Protein AF-K2DC10-F1 (afdb_monomer)

Solvent-accessible surface area (backbone atoms only — not comparable to full-atom values): 6850 Å² total; per-residue (Å²): 132,85,63,82,90,44,82,34,50,44,82,44,77,44,79,38,80,77,54,97,71,93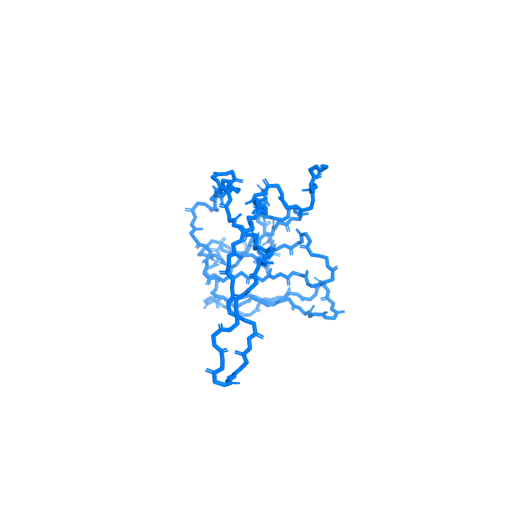,57,93,42,67,44,80,40,83,43,74,44,78,45,93,60,54,85,76,86,67,77,78,88,55,78,60,64,25,72,31,66,31,76,80,51,72,36,29,33,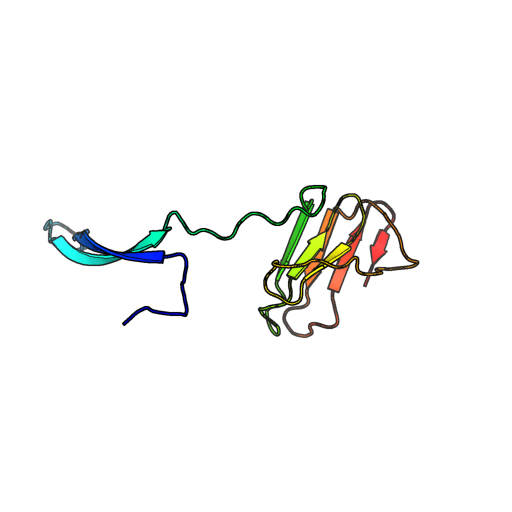39,31,12,15,68,67,12,40,32,37,17,74,60,68,56,73,50,76,42,83,45,76,49,69,97,58,54,66,42,44,18,56,36,46,46,51,42,77,87,41,82,87,46,39,41,37,38,36,85,90,47,78,37,101

Mean predicted aligned error: 10.14 Å

Foldseek 3Di:
DDPPVCPFKDWDWDWDQDDPDDDRDIDTDIDIDGHPPDDDDDDPVFAFLDKEAQLVLRQWIWGQAQQGIWIGSHNNPDIDHDDFPPNGRFRWNDKYADNVDRVDIWTQTPVGITD

pLDDT: mean 82.36, std 13.38, range [37.09, 95.06]

Nearest PDB structures (foldseek):
  8ove-assembly1_A7  TM=6.739E-01  e=1.312E-01  Trypanosoma brucei brucei
  8glv-assembly1_AF  TM=6.869E-01  e=1.554E-01  Chlamydomonas reinhardtii
  7sul-assembly1_D  TM=5.044E-01  e=2.309E-01  Homo sapiens
  1xks-assembly1_A  TM=4.372E-01  e=2.894E-01  Homo sapiens
  7tbj-assembly1_S1  TM=4.372E-01  e=4.063E-01  Homo sapiens

Radius of gyration: 20.31 Å; Cα contacts (8 Å, |Δi|>4): 228; chai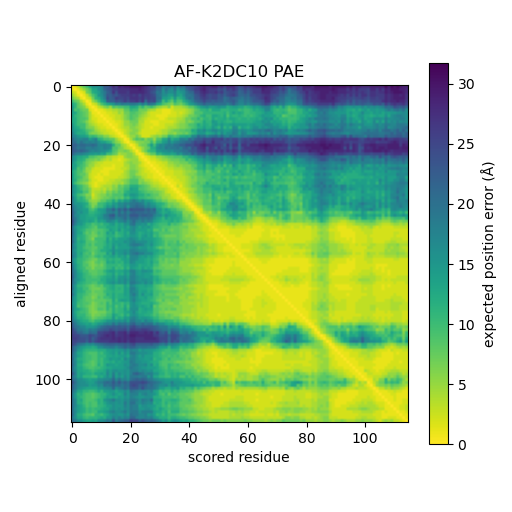ns: 1; bounding box: 52×27×52 Å

Structure (mmCIF, N/CA/C/O backbone):
data_AF-K2DC10-F1
#
_entry.id   AF-K2DC10-F1
#
loop_
_atom_site.group_PDB
_atom_site.id
_atom_site.type_symbol
_atom_site.label_atom_id
_atom_site.label_alt_id
_atom_site.label_comp_id
_atom_site.label_asym_id
_atom_site.label_entity_id
_atom_site.label_seq_id
_atom_site.pdbx_PDB_ins_code
_atom_site.Cartn_x
_atom_site.Cartn_y
_atom_site.Cartn_z
_atom_site.occupancy
_atom_site.B_iso_or_equiv
_atom_site.auth_seq_id
_atom_site.auth_comp_id
_atom_site.auth_asym_id
_atom_site.auth_atom_id
_atom_site.pdbx_PDB_mode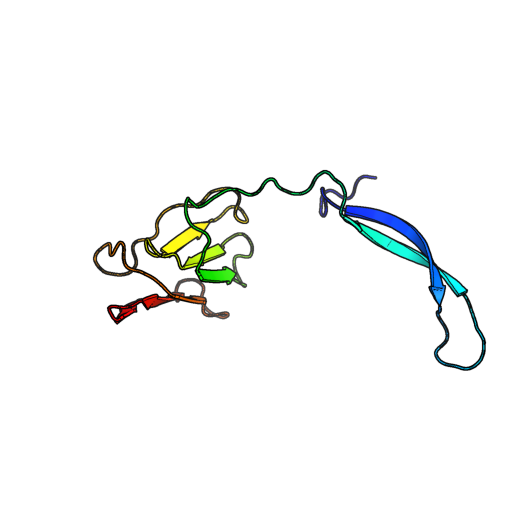l_num
ATOM 1 N N . MET A 1 1 ? -4.134 -1.807 31.455 1.00 38.75 1 MET A N 1
ATOM 2 C CA . MET A 1 1 ? -3.339 -2.699 30.585 1.00 38.75 1 MET A CA 1
ATOM 3 C C . MET A 1 1 ? -3.284 -2.037 29.221 1.00 38.75 1 MET A C 1
ATOM 5 O O . MET A 1 1 ? -4.345 -1.785 28.664 1.00 38.75 1 MET A O 1
ATOM 9 N N . SER A 1 2 ? -2.105 -1.615 28.759 1.00 37.09 2 SER A N 1
ATOM 10 C CA . SER A 1 2 ? -1.964 -0.952 27.459 1.00 37.09 2 SER A CA 1
ATOM 11 C C . SER A 1 2 ? -2.270 -1.957 26.353 1.00 37.09 2 SER A C 1
ATOM 13 O O . SER A 1 2 ? -1.646 -3.011 26.264 1.00 37.09 2 SER A O 1
ATOM 15 N N . ASN A 1 3 ? -3.274 -1.646 25.539 1.00 38.97 3 ASN A N 1
ATOM 16 C CA . ASN A 1 3 ? -3.569 -2.397 24.333 1.00 38.97 3 ASN A CA 1
ATOM 17 C C . ASN A 1 3 ? -2.429 -2.150 23.334 1.00 38.97 3 ASN A C 1
ATOM 19 O O . ASN A 1 3 ? -2.351 -1.086 22.726 1.00 38.97 3 ASN A O 1
ATOM 23 N N . THR A 1 4 ? -1.522 -3.112 23.193 1.00 45.41 4 THR A N 1
ATOM 24 C CA . THR A 1 4 ? -0.393 -3.041 22.257 1.00 45.41 4 THR A CA 1
ATOM 25 C C . THR A 1 4 ? -0.819 -3.166 20.790 1.00 45.41 4 THR A C 1
ATOM 27 O O . THR A 1 4 ? 0.017 -2.977 19.914 1.00 45.41 4 THR A O 1
ATOM 30 N N . ALA A 1 5 ? -2.102 -3.429 20.499 1.00 49.28 5 ALA A N 1
ATOM 31 C CA . ALA A 1 5 ? -2.620 -3.515 19.132 1.00 49.28 5 ALA A CA 1
ATOM 32 C C . ALA A 1 5 ? -2.965 -2.148 18.500 1.00 49.28 5 ALA A C 1
ATOM 34 O O . ALA A 1 5 ? -3.186 -2.086 17.296 1.00 49.28 5 ALA A O 1
ATOM 35 N N . VAL A 1 6 ? -3.006 -1.059 19.282 1.00 52.88 6 VAL A N 1
ATOM 36 C CA . VAL A 1 6 ? -3.304 0.312 18.804 1.00 52.88 6 VAL A CA 1
ATOM 37 C C . VAL A 1 6 ? -2.445 1.344 19.555 1.00 52.88 6 VAL A C 1
ATOM 39 O O . VAL A 1 6 ? -2.949 2.089 20.395 1.00 52.88 6 VAL A O 1
ATOM 42 N N . PRO A 1 7 ? -1.125 1.409 19.297 1.00 60.62 7 PRO A N 1
ATOM 43 C CA . PRO A 1 7 ? -0.209 2.320 20.000 1.00 60.62 7 PRO A CA 1
ATOM 44 C C . PRO A 1 7 ? -0.506 3.818 19.783 1.00 60.62 7 PRO A C 1
ATOM 46 O O . PRO A 1 7 ? 0.080 4.675 20.446 1.00 60.62 7 PRO A O 1
ATOM 49 N N . ASN A 1 8 ? -1.426 4.142 18.876 1.00 74.69 8 ASN A N 1
ATOM 50 C CA . ASN A 1 8 ? -1.787 5.488 18.452 1.00 74.69 8 ASN A CA 1
ATOM 51 C C . ASN A 1 8 ? -3.238 5.875 18.805 1.00 74.69 8 ASN A C 1
ATOM 53 O O . ASN A 1 8 ? -3.731 6.885 18.298 1.00 74.69 8 ASN A O 1
ATOM 57 N N . MET A 1 9 ? -3.937 5.096 19.644 1.00 83.88 9 MET A N 1
ATOM 58 C CA . MET A 1 9 ? -5.310 5.402 20.070 1.00 83.88 9 MET A CA 1
ATOM 59 C C . MET A 1 9 ? -5.480 5.313 21.590 1.00 83.88 9 MET A C 1
ATOM 61 O O . MET A 1 9 ? -4.910 4.446 22.249 1.00 83.88 9 MET A O 1
ATOM 65 N N . THR A 1 10 ? -6.300 6.198 22.155 1.00 87.56 10 THR A N 1
ATOM 66 C CA . THR A 1 10 ? -6.708 6.171 23.567 1.00 87.56 10 THR A CA 1
ATOM 67 C C . THR A 1 10 ? -8.208 5.960 23.682 1.00 87.56 10 THR A C 1
ATOM 69 O O . THR A 1 10 ? -8.997 6.564 22.956 1.00 87.56 10 THR A O 1
ATOM 72 N N . SER A 1 11 ? -8.618 5.094 24.611 1.00 90.00 11 SER A N 1
ATOM 73 C CA . SER A 1 11 ? -10.031 4.929 24.941 1.00 90.00 11 SER A CA 1
ATOM 74 C C . SER A 1 11 ? -10.527 6.134 25.738 1.00 90.00 11 SER A C 1
ATOM 76 O O . SER A 1 11 ? -9.928 6.479 26.759 1.00 90.00 11 SER A O 1
ATOM 78 N N . VAL A 1 12 ? -11.639 6.725 25.319 1.00 90.94 12 VAL A N 1
ATOM 79 C CA . VAL A 1 12 ? -12.330 7.807 26.023 1.00 90.94 12 VAL A CA 1
ATOM 80 C C . VAL A 1 12 ? -13.771 7.391 26.272 1.00 90.94 12 VAL A C 1
ATOM 82 O O . VAL A 1 12 ? -14.438 6.872 25.380 1.00 90.94 12 VAL A O 1
ATOM 85 N N . THR A 1 13 ? -14.252 7.622 27.489 1.00 94.00 13 THR A N 1
ATOM 86 C CA . THR A 1 13 ? -15.653 7.399 27.844 1.00 94.00 13 THR A CA 1
ATOM 87 C C . THR A 1 13 ? -16.409 8.709 27.708 1.00 94.00 13 THR A C 1
ATOM 89 O O . THR A 1 13 ? -16.044 9.698 28.343 1.00 94.00 13 THR A O 1
ATOM 92 N N . ALA A 1 14 ? -17.454 8.718 26.884 1.00 90.56 14 ALA A N 1
ATOM 93 C CA . ALA A 1 14 ? -18.306 9.884 26.691 1.00 90.56 14 ALA A CA 1
ATOM 94 C C . ALA A 1 14 ? -19.775 9.476 26.558 1.00 90.56 14 ALA A C 1
ATOM 96 O O . ALA A 1 14 ? -20.091 8.356 26.153 1.00 90.56 14 ALA A O 1
ATOM 97 N N . ASN A 1 15 ? -20.675 10.401 26.885 1.00 90.94 15 ASN A N 1
ATOM 98 C CA . ASN A 1 15 ? -22.106 10.196 26.701 1.00 90.94 15 ASN A CA 1
ATOM 99 C C . ASN A 1 15 ? -22.447 10.132 25.207 1.00 90.94 15 ASN A C 1
ATOM 101 O O . ASN A 1 15 ? -22.119 11.047 24.453 1.00 90.94 15 ASN A O 1
ATOM 105 N N . ALA A 1 16 ? -23.149 9.080 24.802 1.00 86.31 16 ALA A N 1
ATOM 106 C CA . ALA A 1 16 ? -23.652 8.885 23.451 1.00 86.31 16 ALA A CA 1
ATOM 107 C C . ALA A 1 16 ? -25.159 8.631 23.479 1.00 86.31 16 ALA A C 1
ATOM 109 O O . ALA A 1 16 ? -25.672 8.051 24.435 1.00 86.31 16 ALA A O 1
ATOM 110 N N . PHE A 1 17 ? -25.865 9.027 22.423 1.00 86.44 17 PHE A N 1
ATOM 111 C CA . PHE A 1 17 ? -27.269 8.667 22.242 1.00 86.44 17 PHE A CA 1
ATOM 112 C C . PHE A 1 17 ? -27.381 7.191 21.856 1.00 86.44 17 PHE A C 1
ATOM 114 O O . PHE A 1 17 ? -26.686 6.739 20.947 1.00 86.44 17 PHE A O 1
ATOM 121 N N . ILE A 1 18 ? -28.253 6.448 22.540 1.00 81.00 18 ILE A N 1
ATOM 122 C CA . ILE A 1 18 ? -28.392 4.992 22.351 1.00 81.00 18 ILE A CA 1
ATOM 123 C C . ILE A 1 18 ? -29.789 4.538 21.919 1.00 81.00 18 ILE A C 1
ATOM 125 O O . ILE A 1 18 ? -29.981 3.359 21.633 1.00 81.00 18 ILE A O 1
ATOM 129 N N . ALA A 1 19 ? -30.765 5.444 21.849 1.00 76.56 19 ALA A N 1
ATOM 130 C CA . ALA A 1 19 ? -32.131 5.114 21.449 1.00 76.56 19 ALA A CA 1
ATOM 131 C C . ALA A 1 19 ? -32.480 5.715 20.072 1.00 76.56 19 ALA A C 1
ATOM 133 O O . ALA A 1 19 ? -32.175 6.884 19.835 1.00 76.56 19 ALA A O 1
ATOM 134 N N . PRO A 1 20 ? -33.145 4.957 19.174 1.00 68.62 20 PRO A N 1
ATOM 135 C CA . PRO A 1 20 ? -33.470 5.442 17.834 1.00 68.62 20 PRO A CA 1
ATOM 136 C C . PRO A 1 20 ? -34.664 6.421 17.740 1.00 68.62 20 PRO A C 1
ATOM 138 O O . PRO A 1 20 ? -34.744 7.104 16.727 1.00 68.62 20 PRO A O 1
ATOM 141 N N . ASN A 1 21 ? -35.585 6.518 18.721 1.00 63.06 21 ASN A N 1
ATOM 142 C CA . ASN A 1 21 ? -36.682 7.525 18.810 1.00 63.06 21 ASN A CA 1
ATOM 143 C C . ASN A 1 21 ? -37.588 7.253 20.046 1.00 63.06 21 ASN A C 1
ATOM 145 O O . ASN A 1 21 ? -37.639 6.096 20.468 1.00 63.06 21 ASN A O 1
ATOM 149 N N . PRO A 1 22 ? -38.412 8.194 20.571 1.00 60.31 22 PRO A N 1
ATOM 150 C CA . PRO A 1 22 ? -38.254 9.650 20.672 1.00 60.31 22 PRO A CA 1
ATOM 151 C C . PRO A 1 22 ? -37.640 10.089 22.011 1.00 60.31 22 PRO A C 1
ATOM 153 O O . PRO A 1 22 ? -37.571 11.277 22.316 1.00 60.31 22 PRO A O 1
ATOM 156 N N . SER A 1 23 ? -37.194 9.145 22.836 1.00 63.69 23 SER A N 1
ATOM 157 C CA . SER A 1 23 ? -36.552 9.455 24.108 1.00 63.69 23 SER A CA 1
ATOM 158 C C . SER A 1 23 ? -35.061 9.694 23.901 1.00 63.69 23 SER A C 1
ATOM 160 O O . SER A 1 23 ? -34.351 8.832 23.386 1.00 63.69 23 SER A O 1
ATOM 162 N N . VAL A 1 24 ? -34.574 10.855 24.343 1.00 72.12 24 VAL A N 1
ATOM 163 C CA . VAL A 1 24 ? -33.141 11.135 24.457 1.00 72.12 24 VAL A CA 1
ATOM 164 C C . VAL A 1 24 ? -32.582 10.288 25.601 1.00 72.12 24 VAL A C 1
ATOM 166 O O . VAL A 1 24 ? -32.524 10.723 26.747 1.00 72.12 24 VAL A O 1
ATOM 169 N N . VAL A 1 25 ? -32.230 9.039 25.299 1.00 80.44 25 VAL A N 1
ATOM 170 C CA . VAL A 1 25 ? -31.503 8.166 26.223 1.00 80.44 25 VAL A CA 1
ATOM 171 C C . VAL A 1 25 ? -30.029 8.255 25.872 1.00 80.44 25 VAL A C 1
ATOM 173 O O . VAL A 1 25 ? -29.631 7.928 24.749 1.00 80.44 25 VAL A O 1
ATOM 176 N N . THR A 1 26 ? -29.228 8.705 26.832 1.00 85.69 26 THR A N 1
ATOM 177 C CA . THR A 1 26 ? -27.772 8.711 26.729 1.00 85.69 26 THR A CA 1
ATOM 178 C C . THR A 1 26 ? -27.166 7.667 27.657 1.00 85.69 26 THR A C 1
ATOM 180 O O . THR A 1 26 ? -27.672 7.415 28.750 1.00 85.69 26 THR A O 1
ATOM 183 N N . SER A 1 27 ? -26.069 7.053 27.225 1.00 89.19 27 SER A N 1
ATOM 184 C CA . SER A 1 27 ? -25.215 6.234 28.084 1.00 89.19 27 SER A CA 1
ATOM 185 C C . SER A 1 27 ? -23.752 6.562 27.842 1.00 89.19 27 SER A C 1
ATOM 187 O O . SER A 1 27 ? -23.369 7.044 26.775 1.00 89.19 27 SER A O 1
ATOM 189 N N . ASN A 1 28 ? -22.921 6.276 28.839 1.00 92.81 28 ASN A N 1
ATOM 190 C CA . ASN A 1 28 ? -21.479 6.295 28.667 1.00 92.81 28 ASN A CA 1
ATOM 191 C C . ASN A 1 28 ? -21.069 5.174 27.711 1.00 92.81 28 ASN A C 1
ATOM 193 O O . ASN A 1 28 ? -21.237 4.000 28.032 1.00 92.81 28 ASN A O 1
ATOM 197 N N . GLN A 1 29 ? -20.506 5.546 26.567 1.00 91.81 29 GLN A N 1
ATOM 198 C CA . GLN A 1 29 ? -19.931 4.626 25.594 1.00 91.81 29 GLN A CA 1
ATOM 199 C C . GLN A 1 29 ? -18.416 4.818 25.534 1.00 91.81 29 GLN A C 1
ATOM 201 O O . GLN A 1 29 ? -17.897 5.910 25.782 1.00 91.81 29 GLN A O 1
ATOM 206 N N . THR A 1 30 ? -17.704 3.748 25.189 1.00 92.06 30 THR A N 1
ATOM 207 C CA . THR A 1 30 ? -16.267 3.803 24.921 1.00 92.06 30 THR A CA 1
ATOM 208 C C . THR A 1 30 ? -16.026 4.147 23.459 1.00 92.06 30 THR A C 1
ATOM 210 O O . THR A 1 30 ? -16.465 3.435 22.558 1.00 92.06 30 THR A O 1
ATOM 213 N N . PHE A 1 31 ? -15.278 5.220 23.244 1.00 89.00 31 PHE A N 1
ATOM 214 C CA . PHE A 1 31 ? -14.747 5.640 21.956 1.00 89.00 31 PHE A CA 1
ATOM 215 C C . PHE A 1 31 ? -13.232 5.475 21.953 1.00 89.00 31 PHE A C 1
ATOM 217 O O . PHE A 1 31 ? -12.607 5.454 23.011 1.00 89.00 31 PHE A O 1
ATOM 224 N N . TYR A 1 32 ? -12.631 5.411 20.770 1.00 88.25 32 TYR A N 1
ATOM 225 C CA . TYR A 1 32 ? -11.183 5.449 20.622 1.00 88.25 32 TYR A CA 1
ATOM 226 C C . TYR A 1 32 ? -10.797 6.678 19.804 1.00 88.25 32 TYR A C 1
ATOM 228 O O . TYR A 1 32 ? -11.222 6.818 18.658 1.00 88.25 32 TYR A O 1
ATOM 236 N N . LEU A 1 33 ? -10.019 7.575 20.406 1.00 86.31 33 LEU A N 1
ATOM 237 C CA . LEU A 1 33 ? -9.513 8.782 19.757 1.00 86.31 33 LEU A CA 1
ATOM 238 C C . LEU A 1 33 ? -8.062 8.575 19.329 1.00 86.31 33 LEU A C 1
ATOM 240 O O . LEU A 1 33 ? -7.308 7.879 20.008 1.00 86.31 33 LEU A O 1
ATOM 244 N N . LEU A 1 34 ? -7.667 9.209 18.225 1.00 84.56 34 LEU A N 1
ATOM 245 C CA . LEU A 1 34 ? -6.269 9.279 17.808 1.00 84.56 34 LEU A CA 1
ATOM 246 C C . LEU A 1 34 ? -5.457 10.062 18.848 1.00 84.56 34 LEU A C 1
ATOM 248 O O . LEU A 1 34 ? -5.867 11.135 19.292 1.00 84.56 34 LEU A O 1
ATOM 252 N N . THR A 1 35 ? -4.295 9.538 19.227 1.00 83.12 35 THR A N 1
ATOM 253 C CA . THR A 1 35 ? -3.333 10.254 20.072 1.00 83.12 35 THR A CA 1
ATOM 254 C C . THR A 1 35 ? -2.426 11.141 19.226 1.00 83.12 35 THR A C 1
ATOM 256 O O . THR A 1 35 ? -2.390 11.035 18.002 1.00 83.12 35 THR A O 1
ATOM 259 N N . THR A 1 36 ? -1.630 11.992 19.870 1.00 79.88 36 THR A N 1
ATOM 260 C CA . THR A 1 36 ? -0.557 12.740 19.195 1.00 79.88 36 THR A CA 1
ATOM 261 C C . THR A 1 36 ? 0.610 11.850 18.749 1.00 79.88 36 THR A C 1
ATOM 263 O O . THR A 1 36 ? 1.441 12.294 17.964 1.00 79.88 36 THR A O 1
ATOM 266 N N . ASN A 1 37 ? 0.664 10.591 19.199 1.00 74.94 37 ASN A N 1
ATOM 267 C CA . ASN A 1 37 ? 1.676 9.603 18.824 1.00 74.94 37 ASN A CA 1
ATOM 268 C C . ASN A 1 37 ? 1.265 8.843 17.549 1.00 74.94 37 ASN A C 1
ATOM 270 O O . ASN A 1 37 ? 1.203 7.612 17.536 1.00 74.94 37 ASN A O 1
ATOM 274 N N . GLN A 1 38 ? 0.902 9.580 16.498 1.00 74.62 38 GLN A N 1
ATOM 275 C CA . GLN A 1 38 ? 0.657 8.977 15.189 1.00 74.62 38 GLN A CA 1
ATOM 276 C C . GLN A 1 38 ? 1.983 8.562 14.541 1.00 74.62 38 GLN A C 1
ATOM 278 O O . GLN A 1 38 ? 3.006 9.203 14.799 1.00 74.62 38 GLN A O 1
ATOM 283 N N . PRO A 1 39 ? 1.986 7.519 13.688 1.00 67.06 39 PRO A N 1
ATOM 284 C CA . PRO A 1 39 ? 3.154 7.183 12.887 1.00 67.06 39 PRO A CA 1
ATOM 285 C C . PRO A 1 39 ? 3.656 8.422 12.143 1.00 67.06 39 PRO A C 1
ATOM 287 O O . PRO A 1 39 ? 2.877 9.152 11.526 1.00 67.06 39 PRO A O 1
ATOM 290 N N . THR A 1 40 ? 4.960 8.669 12.203 1.00 69.38 40 THR A N 1
ATOM 291 C CA . THR A 1 40 ? 5.585 9.713 11.393 1.00 69.38 40 THR A CA 1
ATOM 292 C C . THR A 1 40 ? 5.517 9.312 9.928 1.00 69.38 40 THR A C 1
ATOM 294 O O . THR A 1 40 ? 5.875 8.186 9.584 1.00 69.38 40 THR A O 1
ATOM 297 N N . MET A 1 41 ? 5.089 10.239 9.072 1.00 63.38 41 MET A N 1
ATOM 298 C CA . MET A 1 41 ? 5.048 10.033 7.626 1.00 63.38 41 MET A CA 1
ATOM 299 C C . MET A 1 41 ? 6.445 9.670 7.110 1.00 63.38 41 MET A C 1
ATOM 301 O O . MET A 1 41 ? 7.357 10.495 7.152 1.00 63.38 41 MET A O 1
ATOM 305 N N . VAL A 1 42 ? 6.606 8.446 6.611 1.00 69.19 42 VAL A N 1
ATOM 306 C CA . VAL A 1 42 ? 7.793 8.040 5.853 1.00 69.19 42 VAL A CA 1
ATOM 307 C C . VAL A 1 42 ? 7.563 8.468 4.410 1.00 69.19 42 VAL A C 1
ATOM 309 O O . VAL A 1 42 ? 6.568 8.087 3.795 1.00 69.19 42 VAL A O 1
ATOM 312 N N . THR A 1 43 ? 8.438 9.319 3.880 1.00 66.56 43 THR A N 1
ATOM 313 C CA . THR A 1 43 ? 8.258 9.885 2.542 1.00 66.56 43 THR A CA 1
ATOM 314 C C . THR A 1 43 ? 8.947 9.015 1.492 1.00 66.56 43 THR A C 1
ATOM 316 O O . THR A 1 43 ? 10.115 8.661 1.618 1.00 66.56 43 THR A O 1
ATOM 319 N N . LEU A 1 44 ? 8.234 8.718 0.405 1.00 69.00 44 LEU A N 1
ATOM 320 C CA . LEU A 1 44 ? 8.779 8.093 -0.809 1.00 69.00 44 LEU A CA 1
ATOM 321 C C . LEU A 1 44 ? 9.544 9.100 -1.699 1.00 69.00 44 LEU A C 1
ATOM 323 O O . LEU A 1 44 ? 9.808 8.838 -2.868 1.00 69.00 44 LEU A O 1
ATOM 327 N N . GLY A 1 45 ? 9.843 10.301 -1.192 1.00 73.00 45 GLY A N 1
ATOM 328 C CA . GLY A 1 45 ? 10.307 11.448 -1.982 1.00 73.00 45 GLY A CA 1
ATOM 329 C C . GLY A 1 45 ? 9.187 12.122 -2.789 1.00 73.00 45 GLY A C 1
ATOM 330 O O . GLY A 1 45 ? 9.047 13.339 -2.717 1.00 73.00 45 GLY A O 1
ATOM 331 N N . ASN A 1 46 ? 8.341 11.340 -3.470 1.00 72.81 46 ASN A N 1
ATOM 332 C CA . ASN A 1 46 ? 7.120 11.794 -4.144 1.00 72.81 46 ASN A CA 1
ATOM 333 C C . ASN A 1 46 ? 5.878 11.13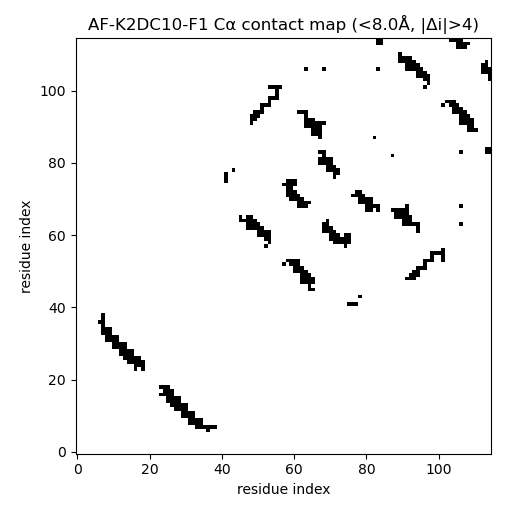5 -3.521 1.00 72.81 46 ASN A C 1
ATOM 335 O O . ASN A 1 46 ? 5.947 9.962 -3.150 1.00 72.81 46 ASN A O 1
ATOM 339 N N . PRO A 1 47 ? 4.740 11.844 -3.400 1.00 79.94 47 PRO A N 1
ATOM 340 C CA . PRO A 1 47 ? 3.510 11.220 -2.936 1.00 79.94 47 PRO A CA 1
ATOM 341 C C . PRO A 1 47 ? 3.088 10.108 -3.912 1.00 79.94 47 PRO A C 1
ATOM 343 O O . PRO A 1 47 ? 3.188 10.300 -5.129 1.00 79.94 47 PRO A O 1
ATOM 346 N N . PRO A 1 48 ? 2.629 8.953 -3.404 1.00 88.12 48 PRO A N 1
ATOM 347 C CA . PRO A 1 48 ? 2.101 7.910 -4.264 1.00 88.12 48 PRO A CA 1
ATOM 348 C C . PRO A 1 48 ? 0.852 8.410 -4.994 1.00 88.12 48 PRO A C 1
ATOM 350 O O . PRO A 1 48 ? 0.038 9.141 -4.429 1.00 88.12 48 PRO A O 1
ATOM 353 N N . LEU A 1 49 ? 0.722 8.012 -6.256 1.00 92.88 49 LEU A N 1
ATOM 354 C CA . LEU A 1 49 ? -0.470 8.246 -7.067 1.00 92.88 49 LEU A CA 1
ATOM 355 C C . LEU A 1 49 ? -1.580 7.249 -6.722 1.00 92.88 49 LEU A C 1
ATOM 357 O O . LEU A 1 49 ? -2.753 7.594 -6.836 1.00 92.88 49 LEU A O 1
ATOM 361 N N . ASP A 1 50 ? -1.205 6.049 -6.270 1.00 94.81 50 ASP A N 1
ATOM 362 C CA . ASP A 1 50 ? -2.124 5.009 -5.809 1.00 94.81 50 ASP A CA 1
ATOM 363 C C . ASP A 1 50 ? -1.444 4.082 -4.781 1.00 94.81 50 ASP A C 1
ATOM 365 O O . ASP A 1 50 ? -0.212 3.977 -4.739 1.00 94.81 50 ASP A O 1
ATOM 369 N N . LEU A 1 51 ? -2.239 3.420 -3.939 1.00 94.06 51 LEU A N 1
ATOM 370 C CA . LEU A 1 51 ? -1.792 2.531 -2.862 1.00 94.06 51 LEU A CA 1
ATOM 371 C C . LEU A 1 51 ? -2.686 1.290 -2.783 1.00 94.06 51 LEU A C 1
ATOM 373 O O . LEU A 1 51 ? -3.903 1.402 -2.656 1.00 94.06 51 LEU A O 1
ATOM 377 N N . ALA A 1 52 ? -2.074 0.107 -2.732 1.00 94.69 52 ALA A N 1
ATOM 378 C CA . ALA A 1 52 ? -2.782 -1.158 -2.575 1.00 94.69 52 ALA A CA 1
ATOM 379 C C . ALA A 1 52 ? -2.249 -1.975 -1.390 1.00 94.69 52 ALA A C 1
ATOM 381 O O . ALA A 1 52 ? -1.040 -2.107 -1.185 1.00 94.69 52 ALA A O 1
ATOM 382 N N . LEU A 1 53 ? -3.175 -2.548 -0.618 1.00 94.38 53 LEU A N 1
ATOM 383 C CA . LEU A 1 53 ? -2.892 -3.474 0.477 1.00 94.38 53 LEU A CA 1
ATOM 384 C C . LEU A 1 53 ? -2.985 -4.914 -0.023 1.00 94.38 53 LEU A C 1
ATOM 386 O O . LEU A 1 53 ? -3.976 -5.304 -0.638 1.00 94.38 53 LEU A O 1
ATOM 390 N N . ASP A 1 54 ? -1.996 -5.725 0.332 1.00 93.56 54 ASP A N 1
ATOM 391 C CA . ASP A 1 54 ? -2.114 -7.172 0.236 1.00 93.56 54 ASP A CA 1
ATOM 392 C C . ASP A 1 54 ? -3.021 -7.693 1.367 1.00 93.56 54 ASP A C 1
ATOM 394 O O . ASP A 1 54 ? -2.699 -7.627 2.555 1.00 93.56 54 ASP A O 1
ATOM 398 N N . VAL A 1 55 ? -4.198 -8.203 1.003 1.00 91.19 55 VAL A N 1
ATOM 399 C CA . VAL A 1 55 ? -5.204 -8.665 1.974 1.00 91.19 55 VAL A CA 1
ATOM 400 C C . VAL A 1 55 ? -4.863 -10.011 2.620 1.00 91.19 55 VAL A C 1
ATOM 402 O O . VAL A 1 55 ? -5.431 -10.335 3.669 1.00 91.19 55 VAL A O 1
ATOM 405 N N . ILE A 1 56 ? -3.942 -10.779 2.032 1.00 92.25 56 ILE A N 1
ATOM 406 C CA . ILE A 1 56 ? -3.452 -12.048 2.580 1.00 92.25 56 ILE A CA 1
ATOM 407 C C . ILE A 1 56 ? -2.239 -11.758 3.477 1.00 92.25 56 ILE A C 1
ATOM 409 O O . ILE A 1 56 ? -2.251 -12.146 4.647 1.00 92.25 56 ILE A O 1
ATOM 413 N N . ASN A 1 57 ? -1.250 -10.995 2.994 1.00 90.88 57 ASN A N 1
ATOM 414 C CA . ASN A 1 57 ? -0.121 -10.511 3.799 1.00 90.88 57 ASN A CA 1
ATOM 415 C C . ASN A 1 57 ? -0.326 -9.044 4.194 1.00 90.88 57 ASN A C 1
ATOM 417 O O . ASN A 1 57 ? 0.250 -8.139 3.597 1.00 90.88 57 ASN A O 1
ATOM 421 N N . ARG A 1 58 ? -1.105 -8.797 5.253 1.00 90.00 58 ARG A N 1
ATOM 422 C CA . ARG A 1 58 ? -1.535 -7.438 5.650 1.00 90.00 58 ARG A CA 1
ATOM 423 C C . ARG A 1 58 ? -0.423 -6.461 6.059 1.00 90.00 58 ARG A C 1
ATOM 425 O O . ARG A 1 58 ? -0.706 -5.289 6.268 1.00 90.00 58 ARG A O 1
ATOM 432 N N . ASN A 1 59 ? 0.818 -6.924 6.183 1.00 91.12 59 ASN A N 1
ATOM 433 C CA . ASN A 1 59 ? 1.989 -6.067 6.377 1.00 91.12 59 ASN A CA 1
ATOM 434 C C . ASN A 1 59 ? 2.603 -5.571 5.058 1.00 91.12 59 ASN A C 1
ATOM 436 O O . ASN A 1 59 ? 3.504 -4.735 5.090 1.00 91.12 59 ASN A O 1
ATOM 440 N N . THR A 1 60 ? 2.149 -6.099 3.919 1.00 93.25 60 THR A N 1
ATOM 441 C CA . THR A 1 60 ? 2.658 -5.764 2.595 1.00 93.25 60 THR A CA 1
ATOM 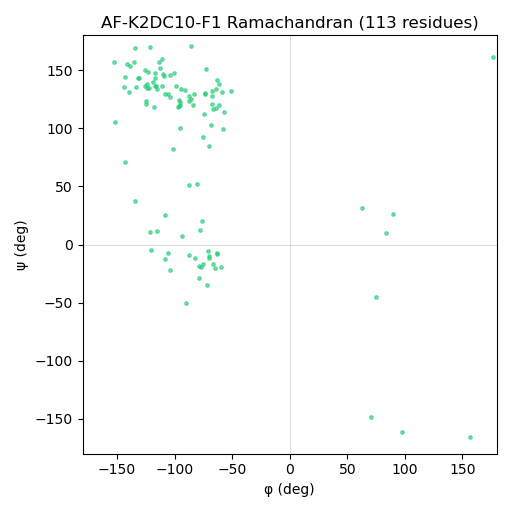442 C C . THR A 1 60 ? 1.783 -4.700 1.941 1.00 93.25 60 THR A C 1
ATOM 444 O O . THR A 1 60 ? 0.577 -4.876 1.771 1.00 93.25 60 THR A O 1
ATOM 447 N N . LEU A 1 61 ? 2.417 -3.600 1.547 1.00 93.25 61 LEU A N 1
ATOM 448 C CA . LEU A 1 61 ? 1.796 -2.493 0.827 1.00 93.25 61 LEU A CA 1
ATOM 449 C C . LEU A 1 61 ? 2.539 -2.258 -0.481 1.00 93.25 61 LEU A C 1
ATOM 451 O O . LEU A 1 61 ? 3.759 -2.421 -0.553 1.00 93.25 61 LEU A O 1
ATOM 455 N N . TRP A 1 62 ? 1.804 -1.810 -1.486 1.00 93.12 62 TRP A N 1
ATOM 456 C CA . TRP A 1 62 ? 2.343 -1.414 -2.775 1.00 93.12 62 TRP A CA 1
ATOM 457 C C . TRP A 1 62 ? 1.932 0.017 -3.081 1.00 93.12 62 TRP 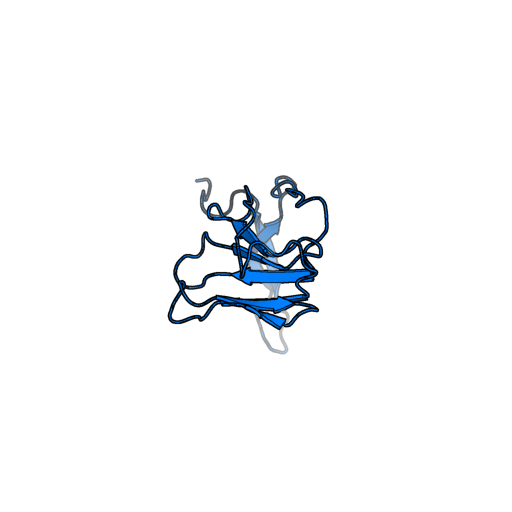A C 1
ATOM 459 O O . TRP A 1 62 ? 0.790 0.397 -2.839 1.00 93.12 62 TRP A O 1
ATOM 469 N N . ALA A 1 63 ? 2.861 0.803 -3.606 1.00 92.88 63 ALA A N 1
ATOM 470 C CA . ALA A 1 63 ? 2.669 2.202 -3.943 1.00 92.88 63 ALA A CA 1
ATOM 471 C C . ALA A 1 63 ? 3.020 2.422 -5.412 1.00 92.88 63 ALA A C 1
ATOM 473 O O . ALA A 1 63 ? 4.156 2.174 -5.816 1.00 92.88 63 ALA A O 1
ATOM 474 N N . ALA A 1 64 ? 2.064 2.913 -6.193 1.00 92.75 64 ALA A N 1
ATOM 475 C CA . ALA A 1 64 ? 2.319 3.436 -7.526 1.00 92.75 64 ALA A CA 1
ATOM 476 C C . ALA A 1 64 ? 2.796 4.884 -7.396 1.00 92.75 64 ALA A C 1
ATOM 478 O O . ALA A 1 64 ? 2.172 5.689 -6.704 1.00 92.75 64 ALA A O 1
ATOM 479 N N . THR A 1 65 ? 3.910 5.228 -8.030 1.00 91.56 65 THR A N 1
ATOM 480 C CA . THR A 1 65 ? 4.490 6.570 -7.951 1.00 91.56 65 THR A CA 1
ATOM 481 C C . THR A 1 65 ? 4.891 7.065 -9.335 1.00 91.56 65 THR A C 1
ATOM 483 O O . THR A 1 65 ? 4.992 6.298 -10.294 1.00 91.56 65 THR A O 1
ATOM 486 N N . VAL A 1 66 ? 5.218 8.356 -9.424 1.00 89.62 66 VAL A N 1
ATOM 487 C CA . VAL A 1 66 ? 5.833 8.935 -10.630 1.00 89.62 66 VAL A CA 1
ATOM 488 C C . VAL A 1 66 ? 7.170 8.282 -10.999 1.00 89.62 66 VAL A C 1
ATOM 490 O O . VAL A 1 66 ? 7.597 8.413 -12.140 1.00 89.62 66 VAL A O 1
ATOM 493 N N . GLY A 1 67 ? 7.820 7.600 -10.048 1.00 86.50 67 GLY A N 1
ATOM 494 C CA . GLY A 1 67 ? 9.096 6.917 -10.233 1.00 86.50 67 GLY A CA 1
ATOM 495 C C . GLY A 1 67 ? 9.002 5.388 -10.243 1.00 86.50 67 GLY A C 1
ATOM 496 O O . GLY A 1 67 ? 9.950 4.706 -9.860 1.00 86.50 67 GLY A O 1
ATOM 497 N N . GLY A 1 68 ? 7.841 4.840 -10.605 1.00 89.62 68 GLY A N 1
ATOM 498 C CA . GLY A 1 68 ? 7.595 3.400 -10.618 1.00 89.62 68 GLY A CA 1
ATOM 499 C C . GLY A 1 68 ? 6.877 2.894 -9.370 1.00 89.62 68 GLY A C 1
ATOM 500 O O . GLY A 1 68 ? 6.250 3.656 -8.624 1.00 89.62 68 GLY A O 1
ATOM 501 N 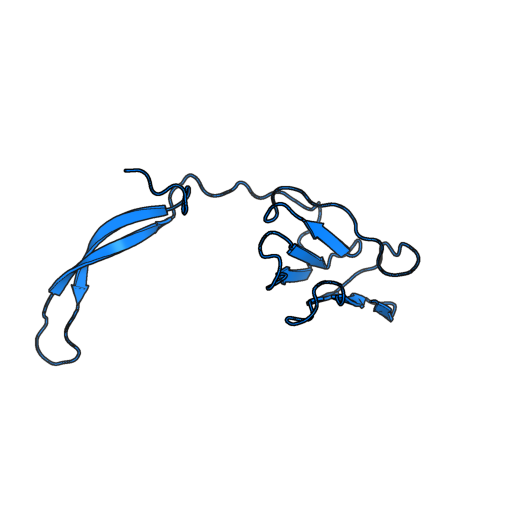N . VAL A 1 69 ? 6.961 1.585 -9.141 1.00 90.62 69 VAL A N 1
ATOM 502 C CA . VAL A 1 69 ? 6.281 0.912 -8.031 1.00 90.62 69 VAL A CA 1
ATOM 503 C C . VAL A 1 69 ? 7.231 0.687 -6.863 1.00 90.62 69 VAL A C 1
ATOM 505 O O . VAL A 1 69 ? 8.357 0.220 -7.027 1.00 90.62 69 VAL A O 1
ATOM 508 N N . TYR A 1 70 ? 6.747 0.948 -5.655 1.00 91.00 70 TYR A N 1
ATOM 509 C CA . TYR A 1 70 ? 7.447 0.665 -4.409 1.00 91.00 70 TYR A CA 1
ATOM 510 C C . TYR A 1 70 ? 6.665 -0.345 -3.579 1.00 91.00 70 TYR A C 1
ATOM 512 O O . TYR A 1 70 ? 5.436 -0.358 -3.582 1.00 91.00 70 TYR A O 1
ATOM 520 N N . ARG A 1 71 ? 7.390 -1.177 -2.835 1.00 91.62 71 ARG A N 1
ATOM 521 C CA . ARG A 1 71 ? 6.834 -2.186 -1.938 1.00 91.62 71 ARG A CA 1
ATOM 522 C C . ARG A 1 71 ? 7.338 -1.970 -0.519 1.00 91.62 71 ARG A C 1
ATOM 524 O O . ARG A 1 71 ? 8.537 -1.812 -0.302 1.00 91.62 71 ARG A O 1
ATOM 531 N N . SER A 1 72 ? 6.427 -2.046 0.437 1.00 92.12 72 SER A N 1
ATOM 532 C CA . SER A 1 72 ? 6.729 -2.206 1.856 1.00 92.12 72 SER A CA 1
ATOM 533 C C . SER A 1 72 ? 6.307 -3.600 2.310 1.00 92.12 72 SER A C 1
ATOM 535 O O . SER A 1 72 ? 5.324 -4.139 1.809 1.00 92.12 72 SER A O 1
ATOM 537 N N . VAL A 1 73 ? 7.045 -4.184 3.254 1.00 93.31 73 VAL A N 1
ATOM 538 C CA . VAL A 1 73 ? 6.715 -5.466 3.914 1.00 93.31 73 VAL A CA 1
ATOM 539 C C . VAL A 1 73 ? 6.577 -5.314 5.435 1.00 93.31 73 VAL A C 1
ATOM 541 O O . VAL A 1 73 ? 6.515 -6.297 6.173 1.00 93.31 73 VAL A O 1
ATOM 544 N N . ASP A 1 74 ? 6.550 -4.070 5.909 1.00 89.88 74 ASP A N 1
ATOM 545 C CA . ASP A 1 74 ? 6.587 -3.686 7.316 1.00 89.88 74 ASP A CA 1
ATOM 546 C C . ASP A 1 74 ? 5.540 -2.609 7.650 1.00 89.88 74 ASP A C 1
ATOM 548 O O . ASP A 1 74 ? 5.766 -1.751 8.497 1.00 89.88 74 ASP A O 1
ATOM 552 N N . ASN A 1 75 ? 4.353 -2.691 7.035 1.00 88.69 75 ASN A N 1
ATOM 553 C CA . ASN A 1 75 ? 3.229 -1.760 7.235 1.00 88.69 75 ASN A CA 1
ATOM 554 C C . ASN A 1 75 ? 3.535 -0.308 6.818 1.00 88.69 75 ASN A C 1
ATOM 556 O O . ASN A 1 75 ? 3.002 0.637 7.398 1.00 88.69 75 ASN A O 1
ATOM 560 N N . GLY A 1 76 ? 4.389 -0.119 5.813 1.00 88.06 76 GLY A N 1
ATOM 561 C CA . GLY A 1 76 ? 4.746 1.195 5.276 1.00 88.06 76 GLY A CA 1
ATOM 562 C C . GLY A 1 76 ? 5.849 1.916 6.051 1.00 88.06 76 GLY A C 1
ATOM 563 O O . GLY A 1 76 ? 6.077 3.098 5.786 1.00 88.06 76 GLY A O 1
ATOM 564 N N . LEU A 1 77 ? 6.525 1.235 6.988 1.00 86.19 77 LEU A N 1
ATOM 565 C CA . LEU A 1 77 ? 7.647 1.800 7.748 1.00 86.19 77 LEU A CA 1
ATOM 566 C C . LEU A 1 77 ? 8.898 1.966 6.877 1.00 86.19 77 LEU A C 1
ATOM 568 O O . LEU A 1 77 ? 9.641 2.931 7.044 1.00 86.19 77 LEU A O 1
ATOM 572 N N . SER A 1 78 ? 9.122 1.060 5.928 1.00 87.44 78 SER A N 1
ATOM 573 C CA . SER A 1 78 ? 10.161 1.171 4.912 1.00 87.44 78 SER A CA 1
ATOM 574 C C . SER A 1 78 ? 9.651 0.719 3.546 1.00 87.44 78 SER A C 1
ATOM 576 O O . SER A 1 78 ? 8.719 -0.079 3.431 1.00 87.44 78 SER A O 1
ATOM 578 N N . TRP A 1 79 ? 10.260 1.262 2.493 1.00 90.25 79 TRP A N 1
ATOM 579 C CA . TRP A 1 79 ? 9.855 1.034 1.112 1.00 90.25 79 TRP A CA 1
ATOM 580 C C . TRP A 1 79 ? 11.069 0.714 0.252 1.00 90.25 79 TRP A C 1
ATOM 582 O O . TRP A 1 79 ? 12.100 1.377 0.339 1.00 90.25 79 TRP A O 1
ATOM 592 N N . SER A 1 80 ? 10.936 -0.296 -0.598 1.00 89.75 80 SER A N 1
ATOM 593 C CA . SER A 1 80 ? 11.936 -0.679 -1.593 1.00 89.75 80 SER A CA 1
ATOM 594 C C . SER A 1 80 ? 11.337 -0.554 -2.984 1.00 89.75 80 SER A C 1
ATOM 596 O O . SER A 1 80 ? 10.177 -0.915 -3.187 1.00 89.75 80 SER A O 1
ATOM 598 N N . ALA A 1 81 ? 12.116 -0.057 -3.944 1.00 88.31 81 ALA A N 1
ATOM 599 C CA . ALA A 1 81 ? 11.698 -0.056 -5.341 1.00 88.31 81 ALA A CA 1
ATOM 600 C C . ALA A 1 81 ? 11.435 -1.502 -5.790 1.00 88.31 81 ALA A C 1
ATOM 602 O O . ALA A 1 81 ? 12.244 -2.397 -5.534 1.00 88.31 81 ALA A O 1
ATOM 603 N N . SER A 1 82 ? 10.293 -1.733 -6.427 1.00 83.62 82 SER A N 1
ATOM 604 C CA . SER A 1 82 ? 9.942 -3.024 -6.999 1.00 83.62 82 SER A CA 1
ATOM 605 C C . SER A 1 82 ? 10.108 -2.960 -8.509 1.00 83.62 82 SER A C 1
ATOM 607 O O . SER A 1 82 ? 9.578 -2.066 -9.165 1.00 83.62 82 SER A O 1
ATOM 609 N N . ALA A 1 83 ? 10.862 -3.906 -9.063 1.00 69.44 83 ALA A N 1
ATOM 610 C CA . ALA A 1 83 ? 11.028 -4.020 -10.502 1.00 69.44 83 ALA A CA 1
ATOM 611 C C . ALA A 1 83 ? 9.751 -4.613 -11.117 1.00 69.44 83 ALA A C 1
ATOM 613 O O . ALA A 1 83 ? 9.605 -5.830 -11.191 1.00 69.44 83 ALA A O 1
ATOM 614 N N . PHE A 1 84 ? 8.827 -3.750 -11.540 1.00 72.81 84 PHE A N 1
ATOM 615 C CA . PHE A 1 84 ? 7.803 -4.110 -12.520 1.00 72.81 84 PHE A CA 1
ATOM 616 C C . PHE A 1 84 ? 8.380 -3.874 -13.919 1.00 72.81 84 PHE A C 1
ATOM 618 O O . PHE A 1 84 ? 8.915 -2.799 -14.201 1.00 72.81 84 PHE A O 1
ATOM 625 N N . GLY A 1 85 ? 8.308 -4.886 -14.786 1.00 63.25 85 GLY A N 1
ATOM 626 C CA . GLY A 1 85 ? 8.875 -4.813 -16.136 1.00 63.25 85 GLY A CA 1
ATOM 627 C C . GLY A 1 85 ? 10.409 -4.820 -16.179 1.00 63.25 85 GLY A C 1
ATOM 628 O O . GLY A 1 85 ? 11.073 -5.430 -15.345 1.00 63.25 85 GLY A O 1
ATOM 629 N N . ASP A 1 86 ? 10.980 -4.138 -17.170 1.00 59.75 86 ASP A N 1
ATOM 630 C CA . ASP A 1 86 ? 12.420 -4.036 -17.459 1.00 59.75 86 ASP A CA 1
ATOM 631 C C . ASP A 1 86 ? 13.191 -3.080 -16.520 1.00 59.75 86 ASP A C 1
ATOM 633 O O . ASP A 1 86 ? 14.300 -2.646 -16.831 1.00 59.75 86 ASP A O 1
ATOM 637 N N . GLY A 1 87 ? 12.635 -2.782 -15.341 1.00 58.62 87 GLY A N 1
ATOM 638 C CA . GLY A 1 87 ? 13.206 -1.827 -14.386 1.00 58.62 87 GLY A CA 1
ATOM 639 C C . GLY A 1 87 ? 12.724 -0.391 -14.600 1.00 58.62 87 GLY A C 1
ATOM 640 O O . GLY A 1 87 ? 13.437 0.553 -14.259 1.00 58.62 87 GLY A O 1
ATOM 641 N N . SER A 1 88 ? 11.531 -0.223 -15.175 1.00 59.97 88 SER A N 1
ATOM 642 C CA . SER A 1 88 ? 11.005 1.074 -15.587 1.00 59.97 88 SER A CA 1
ATOM 643 C C . SER A 1 88 ? 10.784 2.016 -14.383 1.00 59.97 88 SER A C 1
ATOM 645 O O . SER A 1 88 ? 9.982 1.768 -13.481 1.00 59.97 88 SER A O 1
ATOM 647 N N . ASN A 1 89 ? 11.514 3.133 -14.372 1.00 75.69 89 ASN A N 1
ATOM 648 C CA . ASN A 1 89 ? 11.261 4.303 -13.523 1.00 75.69 89 ASN A CA 1
ATOM 649 C C . ASN A 1 89 ? 10.153 5.147 -14.174 1.00 75.69 89 ASN A C 1
ATOM 651 O O . ASN A 1 89 ? 10.354 6.317 -14.506 1.00 75.69 89 ASN A O 1
ATOM 655 N N . VAL A 1 90 ? 9.034 4.496 -14.497 1.00 84.31 90 VAL A N 1
ATOM 656 C CA . VAL A 1 90 ? 7.961 5.087 -15.294 1.00 84.31 90 VAL A CA 1
ATOM 657 C C . VAL A 1 90 ? 6.803 5.457 -14.395 1.00 84.31 90 VAL A C 1
ATOM 659 O O . VAL A 1 90 ? 6.504 4.798 -13.397 1.00 84.31 90 VAL A O 1
ATOM 662 N N . ASN A 1 91 ? 6.156 6.552 -14.770 1.00 89.50 91 ASN A N 1
ATOM 663 C CA . ASN A 1 91 ? 5.023 7.107 -14.072 1.00 89.50 91 ASN A CA 1
ATOM 664 C C . ASN A 1 91 ? 3.887 6.078 -13.979 1.00 89.50 91 ASN A C 1
ATOM 666 O O . ASN A 1 91 ? 3.133 5.863 -14.932 1.00 89.50 91 ASN A O 1
ATOM 670 N N . THR A 1 92 ? 3.797 5.434 -12.816 1.00 91.69 92 THR A N 1
ATOM 671 C CA . THR A 1 92 ? 2.807 4.408 -12.514 1.00 91.69 92 THR A CA 1
ATOM 672 C C . THR A 1 92 ? 1.640 5.074 -11.810 1.00 91.69 92 THR A C 1
ATOM 674 O O . THR A 1 92 ? 1.800 5.678 -10.749 1.00 91.69 92 THR A O 1
ATOM 677 N N . ARG A 1 93 ? 0.453 4.976 -12.405 1.00 93.44 93 ARG A N 1
ATOM 678 C CA . ARG A 1 93 ? -0.738 5.723 -11.984 1.00 93.44 93 ARG A CA 1
ATOM 679 C C . ARG A 1 93 ? -1.752 4.885 -11.220 1.00 93.44 93 ARG A C 1
ATOM 681 O O . ARG A 1 93 ? -2.571 5.465 -10.519 1.00 93.44 93 ARG A O 1
ATOM 688 N N . ALA A 1 94 ? -1.723 3.566 -11.381 1.00 94.75 94 ALA A N 1
ATOM 689 C CA . ALA A 1 94 ? -2.675 2.661 -10.749 1.00 94.75 94 ALA A CA 1
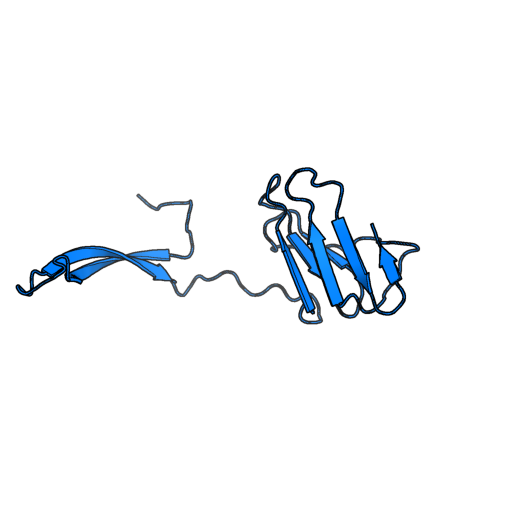ATOM 690 C C . ALA A 1 94 ? -1.990 1.363 -10.328 1.00 94.75 94 ALA A C 1
ATOM 692 O O . ALA A 1 94 ? -1.121 0.865 -11.049 1.00 94.75 94 ALA A O 1
ATOM 693 N N . ILE A 1 95 ? -2.406 0.798 -9.196 1.00 94.00 95 ILE A N 1
ATOM 694 C CA . ILE A 1 95 ? -1.922 -0.501 -8.729 1.00 94.00 95 ILE A CA 1
ATOM 695 C C . ILE A 1 95 ? -3.029 -1.301 -8.049 1.00 94.00 95 ILE A C 1
ATOM 697 O O . ILE A 1 95 ? -3.773 -0.789 -7.221 1.00 94.00 95 ILE A O 1
ATOM 701 N N . ILE A 1 96 ? -3.127 -2.589 -8.380 1.00 95.06 96 ILE A N 1
ATOM 702 C CA . ILE A 1 96 ? -4.056 -3.518 -7.731 1.00 95.06 96 ILE A CA 1
ATOM 703 C C . ILE A 1 96 ? -3.341 -4.804 -7.333 1.00 95.06 96 ILE A C 1
ATOM 705 O O . ILE A 1 96 ? -2.488 -5.307 -8.062 1.00 95.06 96 ILE A O 1
ATOM 709 N N . VAL A 1 97 ? -3.720 -5.353 -6.182 1.00 94.00 97 VAL A N 1
ATOM 710 C CA . VAL A 1 97 ? -3.255 -6.657 -5.696 1.00 94.00 97 VAL A CA 1
ATOM 711 C C . VAL A 1 97 ? -4.419 -7.633 -5.802 1.00 94.00 97 VAL A C 1
ATOM 713 O O . VAL A 1 97 ? -5.522 -7.334 -5.342 1.00 94.00 97 VAL A O 1
ATOM 716 N N . ASP A 1 98 ? -4.191 -8.793 -6.414 1.00 91.44 98 ASP A N 1
ATOM 717 C CA . ASP A 1 98 ? -5.183 -9.864 -6.468 1.00 91.44 98 ASP A CA 1
ATOM 718 C C . ASP A 1 98 ? -5.502 -10.332 -5.034 1.00 91.44 98 ASP A C 1
ATOM 720 O O . ASP A 1 98 ? -4.614 -10.807 -4.316 1.00 91.44 98 ASP A O 1
ATOM 724 N N . PRO A 1 99 ? -6.769 -10.225 -4.590 1.00 87.62 99 PRO A N 1
ATOM 725 C CA . PRO A 1 99 ? -7.141 -10.521 -3.212 1.00 87.62 99 PRO A CA 1
ATOM 726 C C . PRO A 1 99 ? -7.070 -12.015 -2.868 1.00 87.62 99 PRO A C 1
ATOM 728 O O . PRO A 1 99 ? -7.206 -12.386 -1.702 1.00 87.62 99 PRO A O 1
ATOM 731 N N . THR A 1 100 ? -6.888 -12.876 -3.870 1.00 90.62 100 THR A N 1
ATOM 732 C CA . THR A 1 100 ? -6.781 -14.331 -3.728 1.00 90.62 100 THR A CA 1
ATOM 733 C C . THR A 1 100 ? -5.365 -14.852 -3.971 1.00 90.62 100 THR A C 1
ATOM 735 O O . THR A 1 100 ? -5.076 -16.000 -3.631 1.00 90.62 100 THR A O 1
ATOM 738 N N . ASN A 1 101 ? -4.469 -14.022 -4.518 1.00 84.50 101 ASN A N 1
ATOM 739 C CA . ASN A 1 101 ? -3.091 -14.396 -4.819 1.00 84.50 101 ASN A CA 1
ATOM 740 C C . ASN A 1 101 ? -2.140 -13.191 -4.779 1.00 84.50 101 ASN A C 1
ATOM 742 O O . ASN A 1 101 ? -2.028 -12.422 -5.726 1.00 84.50 101 ASN A O 1
ATOM 746 N N . THR A 1 102 ? -1.341 -13.103 -3.724 1.00 79.88 102 THR A N 1
ATOM 747 C CA . THR A 1 102 ? -0.441 -11.968 -3.465 1.00 79.88 102 THR A CA 1
ATOM 748 C C . THR A 1 102 ? 0.702 -11.805 -4.456 1.00 79.88 102 THR A C 1
ATOM 750 O O . THR A 1 102 ? 1.350 -10.762 -4.482 1.00 79.88 102 THR A O 1
ATOM 753 N N . ILE A 1 103 ? 0.990 -12.847 -5.238 1.00 78.69 103 ILE A N 1
ATOM 754 C CA . ILE A 1 103 ? 2.032 -12.836 -6.269 1.00 78.69 103 ILE A CA 1
ATOM 755 C C . ILE A 1 103 ? 1.523 -12.110 -7.524 1.00 78.69 103 ILE A C 1
ATOM 757 O O . ILE A 1 103 ? 2.320 -11.667 -8.343 1.00 78.69 103 ILE A O 1
ATOM 761 N N . ASN A 1 104 ? 0.205 -11.944 -7.671 1.00 86.25 104 ASN A N 1
ATOM 762 C CA . ASN A 1 104 ? -0.394 -11.217 -8.779 1.00 86.25 104 ASN A CA 1
ATOM 763 C C . ASN A 1 104 ? -0.668 -9.769 -8.372 1.00 86.25 104 ASN A C 1
ATOM 765 O O . ASN A 1 104 ? -1.679 -9.459 -7.741 1.00 86.25 104 ASN A O 1
ATOM 769 N N . VAL A 1 105 ? 0.220 -8.876 -8.786 1.00 90.00 105 VAL A N 1
ATOM 770 C CA . VAL A 1 105 ? 0.030 -7.430 -8.677 1.00 90.00 105 VAL A CA 1
ATOM 771 C C . VAL A 1 105 ? -0.014 -6.878 -10.088 1.00 90.00 105 VAL A C 1
ATOM 773 O O . VAL A 1 105 ? 0.769 -7.303 -10.921 1.00 90.00 105 VAL A O 1
ATOM 776 N N . LEU A 1 106 ? -0.943 -5.977 -10.389 1.00 92.62 106 LEU A N 1
ATOM 777 C CA . LEU A 1 106 ? -0.993 -5.302 -11.684 1.00 92.62 106 LEU A CA 1
ATOM 778 C C . LEU A 1 106 ? -0.741 -3.817 -11.490 1.00 92.62 106 LEU A C 1
ATOM 780 O O . LEU A 1 106 ? -1.346 -3.202 -10.612 1.00 92.62 106 LEU A O 1
ATOM 784 N N . ALA A 1 107 ? 0.118 -3.252 -12.331 1.00 92.62 107 ALA A N 1
ATOM 785 C CA . ALA A 1 107 ? 0.478 -1.843 -12.299 1.00 92.62 107 ALA A CA 1
ATOM 786 C C . ALA A 1 107 ? 0.229 -1.197 -13.666 1.00 92.62 107 ALA A C 1
ATOM 788 O O . ALA A 1 107 ? 0.727 -1.671 -14.686 1.00 92.62 107 ALA A O 1
ATOM 789 N N . GLY A 1 108 ? -0.576 -0.134 -13.682 1.00 92.81 108 GLY A N 1
ATOM 790 C CA . GLY A 1 108 ? -0.866 0.660 -14.872 1.00 92.81 108 GLY A CA 1
ATOM 791 C C . GLY A 1 108 ? 0.030 1.892 -14.932 1.00 92.81 108 GLY A C 1
ATOM 792 O O . GLY A 1 108 ? -0.054 2.762 -14.060 1.00 92.81 108 GLY A O 1
ATOM 793 N N . SER A 1 109 ? 0.838 1.977 -15.979 1.00 90.88 109 SER A N 1
ATOM 794 C CA . SER A 1 109 ? 1.812 3.039 -16.228 1.00 90.88 109 SER A CA 1
ATOM 795 C C . SER A 1 109 ? 1.536 3.747 -17.553 1.00 90.88 109 SER A C 1
ATOM 797 O O . SER A 1 109 ? 0.701 3.318 -18.349 1.00 90.88 109 SER A O 1
ATOM 799 N N . GLU A 1 110 ? 2.223 4.862 -17.796 1.00 90.00 110 GLU A N 1
ATOM 800 C CA . GLU A 1 110 ? 2.077 5.637 -19.040 1.00 90.00 110 GLU A CA 1
ATOM 801 C C . GLU A 1 110 ? 2.538 4.890 -20.302 1.00 90.00 110 GLU A C 1
ATOM 803 O O . GLU A 1 110 ? 2.112 5.234 -21.404 1.00 90.00 110 GLU A O 1
ATOM 808 N N . ASP A 1 111 ? 3.366 3.861 -20.153 1.00 88.88 111 ASP A N 1
ATOM 809 C CA . ASP A 1 111 ? 3.895 3.022 -21.229 1.00 88.88 111 ASP A CA 1
ATOM 810 C C . ASP A 1 111 ? 3.254 1.629 -21.313 1.00 88.88 111 ASP A C 1
ATOM 812 O O . ASP A 1 111 ? 3.475 0.913 -22.293 1.00 88.88 111 ASP A O 1
ATOM 816 N N . GLY A 1 112 ? 2.409 1.248 -20.352 1.00 88.88 112 GLY A N 1
ATOM 817 C CA . GLY A 1 112 ? 1.673 -0.006 -20.433 1.00 88.88 112 GLY A CA 1
ATOM 818 C C . GLY A 1 112 ? 1.199 -0.579 -19.105 1.00 88.88 112 GLY A C 1
ATOM 819 O O . GLY A 1 112 ? 1.146 0.087 -18.073 1.00 88.88 112 GLY A O 1
ATOM 820 N N . LEU A 1 113 ? 0.805 -1.850 -19.169 1.00 89.19 113 LEU A N 1
ATOM 821 C CA . LEU A 1 113 ? 0.361 -2.646 -18.031 1.00 89.19 113 LEU A CA 1
ATOM 822 C C . LEU A 1 113 ? 1.452 -3.655 -17.657 1.00 89.19 113 LEU A C 1
ATOM 824 O O . LEU A 1 113 ? 1.900 -4.421 -18.511 1.00 89.19 113 LEU A O 1
ATOM 828 N N . TYR A 1 114 ? 1.810 -3.699 -16.377 1.00 86.81 114 TYR A N 1
ATOM 829 C CA . TYR A 1 114 ? 2.795 -4.619 -15.809 1.00 86.81 114 TYR A CA 1
ATOM 830 C C . TYR A 1 114 ? 2.158 -5.609 -14.834 1.00 86.81 114 TYR A C 1
ATOM 832 O O . TYR A 1 114 ? 1.100 -5.326 -14.266 1.00 86.81 114 TYR A O 1
ATOM 840 N N . ARG A 1 115 ? 2.825 -6.753 -14.635 1.00 85.81 115 ARG A N 1
ATOM 841 C CA . ARG A 1 115 ? 2.462 -7.807 -13.683 1.00 85.81 115 ARG A CA 1
ATOM 842 C C . ARG A 1 115 ? 3.685 -8.343 -12.952 1.00 85.81 115 ARG A C 1
ATOM 844 O O . ARG A 1 115 ? 4.732 -8.448 -13.628 1.00 85.81 115 ARG A O 1
#

Sequence (115 aa):
MSNTAVPNMTSVTANAFIAPNPSVVTSNQTFYLLTTNQPTMVTLGNPPLDLALDVINRNTLWAATVGGVYRSVDNGLSWSASAFGDGSNVNTRAIIVDPTNTINVLAGSEDGLYR

Secondary structure (DSSP, 8-state):
---TT-TTEEEEEEEEE--SSSS--EEEEEEEEEPS-PPP----SS--SEEEE-SSSTT-EEEEETTEEEEESSTTSS-EEE--TTT----EEEEEE-TT-TT-EEEEETTEEE-